Protein AF-A0A9N9I7E4-F1 (afdb_monomer_lite)

Radius of gyration: 15.69 Å; chains: 1; bounding box: 40×26×45 Å

pLDDT: mean 73.83, std 14.53, range [36.44, 91.56]

Sequence (103 aa):
MTNTVERLWKNFIEYAKAYTENDNLLKYDVFFHKLVYHMRYKEHISIPDKIGQPETMRKKEIITKQPTLSNITKADQRALDDFLNTWNKAVSSLYPKDIESCP

Secondary structure (DSSP, 8-state):
---HHHHHHHHHHHHHHHT-SSTTHHHHHHHHHHHHHHHHHHHHHH-HHHH--GGGS-GGG---SPP--TT--HHHHHHHHHHHHHHHHHHHHHS--------

Foldseek 3Di:
DPDPVVVVVVVVVVVLVVVDPDPCNVVVVVLVLLQVLCVVLVLCVVCCVVNNHSVPDDPVSHNVDRDDDPPDDPVRVVVVVVVSVVSVVVSCVVCPDPPPPPD

Organism: NCBI:txid94023

Structure (mmCIF, N/CA/C/O backbone):
data_AF-A0A9N9I7E4-F1
#
_entry.id   AF-A0A9N9I7E4-F1
#
loop_
_atom_site.group_PDB
_atom_site.id
_atom_site.type_symbol
_atom_site.label_atom_id
_atom_site.label_alt_id
_atom_site.label_comp_id
_atom_site.label_asym_id
_atom_site.label_entity_id
_atom_site.label_seq_id
_atom_site.pdbx_PDB_ins_code
_atom_site.Cartn_x
_atom_site.Cartn_y
_atom_site.Cartn_z
_atom_site.occupancy
_atom_site.B_iso_or_equiv
_atom_site.auth_seq_id
_atom_site.auth_comp_id
_atom_site.auth_asym_id
_atom_site.auth_atom_id
_atom_site.pdbx_PDB_model_num
ATOM 1 N N . MET A 1 1 ? 20.904 -13.814 3.005 1.00 39.19 1 MET A N 1
ATOM 2 C CA . MET A 1 1 ? 20.362 -12.500 3.409 1.00 39.19 1 MET A CA 1
ATOM 3 C C . MET A 1 1 ? 18.855 -12.639 3.493 1.00 39.19 1 MET A C 1
ATOM 5 O O . MET A 1 1 ? 18.219 -12.758 2.458 1.00 39.19 1 MET A O 1
ATOM 9 N N . THR A 1 2 ? 18.287 -12.729 4.694 1.00 40.69 2 THR A N 1
ATOM 10 C CA . THR A 1 2 ? 16.828 -12.632 4.872 1.00 40.69 2 THR A CA 1
ATOM 11 C C . THR A 1 2 ? 16.377 -11.279 4.339 1.00 40.69 2 THR A C 1
ATOM 13 O O . THR A 1 2 ? 16.924 -10.251 4.743 1.00 40.69 2 THR A O 1
ATOM 16 N N . ASN A 1 3 ? 15.466 -11.308 3.370 1.00 56.56 3 ASN A N 1
ATOM 17 C CA . ASN A 1 3 ? 15.090 -10.170 2.542 1.00 56.56 3 ASN A CA 1
ATOM 18 C C . ASN A 1 3 ? 14.643 -9.006 3.438 1.00 56.56 3 ASN A C 1
ATOM 20 O O . ASN A 1 3 ? 13.776 -9.182 4.291 1.00 56.56 3 ASN A O 1
ATOM 24 N N . THR A 1 4 ? 15.190 -7.803 3.249 1.00 53.28 4 THR A N 1
ATOM 25 C CA . THR A 1 4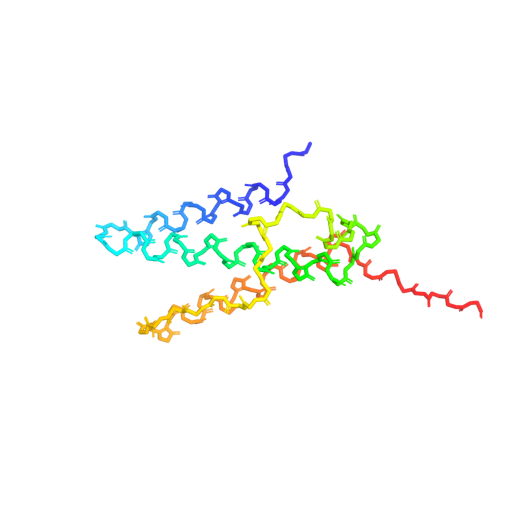 ? 14.791 -6.588 3.992 1.00 53.28 4 THR A CA 1
ATOM 26 C C . THR A 1 4 ? 13.270 -6.386 3.981 1.00 53.28 4 THR A C 1
ATOM 28 O O . THR A 1 4 ? 12.683 -5.941 4.965 1.00 53.28 4 THR A O 1
ATOM 31 N N . VAL A 1 5 ? 12.623 -6.821 2.898 1.00 49.69 5 VAL A N 1
ATOM 32 C CA . VAL A 1 5 ? 11.169 -6.859 2.719 1.00 49.69 5 VAL A CA 1
ATOM 33 C C . VAL A 1 5 ? 10.465 -7.817 3.692 1.00 49.69 5 VAL A C 1
ATOM 35 O O . VAL A 1 5 ? 9.429 -7.455 4.232 1.00 49.69 5 VAL A O 1
ATOM 38 N N . GLU A 1 6 ? 11.017 -8.998 3.986 1.00 56.06 6 GLU A N 1
ATOM 39 C CA . GLU A 1 6 ? 10.451 -9.934 4.977 1.00 56.06 6 GLU A CA 1
ATOM 40 C C . GLU A 1 6 ? 10.558 -9.387 6.403 1.00 56.06 6 GLU A C 1
ATOM 42 O O . GLU A 1 6 ? 9.689 -9.634 7.239 1.00 56.06 6 GLU A O 1
ATOM 47 N N . ARG A 1 7 ? 11.614 -8.619 6.693 1.00 58.94 7 ARG A N 1
ATOM 48 C CA . ARG A 1 7 ? 11.763 -7.957 7.994 1.00 58.94 7 ARG A CA 1
ATOM 49 C C . ARG A 1 7 ? 10.768 -6.809 8.147 1.00 58.94 7 ARG A C 1
ATOM 51 O O . ARG A 1 7 ? 10.140 -6.690 9.192 1.00 58.94 7 ARG A O 1
ATOM 58 N N . LEU A 1 8 ? 10.578 -6.014 7.091 1.00 58.69 8 LEU A N 1
ATOM 59 C CA . LEU A 1 8 ? 9.523 -4.998 7.035 1.00 58.69 8 LEU A CA 1
ATOM 60 C C . LEU A 1 8 ? 8.135 -5.635 7.167 1.00 58.69 8 LEU A C 1
ATOM 62 O O . LEU A 1 8 ? 7.298 -5.113 7.894 1.00 58.69 8 LEU A O 1
ATOM 66 N N . TRP A 1 9 ? 7.925 -6.797 6.547 1.00 61.69 9 TRP A N 1
ATOM 67 C CA . TRP A 1 9 ? 6.697 -7.578 6.664 1.00 61.69 9 TRP A CA 1
ATOM 68 C C . TRP A 1 9 ? 6.427 -8.047 8.096 1.00 61.69 9 TRP A C 1
ATOM 70 O O . TRP A 1 9 ? 5.327 -7.859 8.606 1.00 61.69 9 TRP A O 1
ATOM 80 N N . LYS A 1 10 ? 7.428 -8.618 8.778 1.00 61.16 10 LYS A N 1
ATOM 81 C CA . LYS A 1 10 ? 7.291 -9.039 10.181 1.00 61.16 10 LYS A CA 1
ATOM 82 C C . LYS A 1 10 ? 6.988 -7.863 11.104 1.00 61.16 10 LYS A C 1
ATOM 84 O O . LYS A 1 10 ? 6.025 -7.938 11.858 1.00 61.16 10 LYS A O 1
ATOM 89 N N . ASN A 1 11 ? 7.742 -6.772 10.981 1.00 60.69 11 ASN A N 1
ATOM 90 C CA . ASN A 1 11 ? 7.515 -5.566 11.777 1.00 60.69 11 ASN A CA 1
ATOM 91 C C . ASN A 1 11 ? 6.121 -4.973 11.517 1.00 60.69 11 ASN A C 1
ATOM 93 O O . ASN A 1 11 ? 5.485 -4.460 12.430 1.00 60.69 11 ASN A O 1
ATOM 97 N N . PHE A 1 12 ? 5.629 -5.070 10.280 1.00 65.50 12 PHE A N 1
ATOM 98 C CA . PHE A 1 12 ? 4.288 -4.637 9.908 1.00 65.50 12 PHE A CA 1
ATOM 99 C C . PHE A 1 12 ? 3.195 -5.509 10.538 1.00 65.50 12 PHE A C 1
ATOM 101 O O . PHE A 1 12 ? 2.247 -4.977 11.104 1.00 65.50 12 PHE A O 1
ATOM 108 N N . ILE A 1 13 ? 3.340 -6.837 10.496 1.00 62.22 13 ILE A N 1
ATOM 109 C CA . ILE A 1 13 ? 2.411 -7.768 11.151 1.00 62.22 13 ILE A CA 1
ATOM 110 C C . ILE A 1 13 ? 2.398 -7.539 12.668 1.00 62.22 13 ILE A C 1
ATOM 112 O O . ILE A 1 13 ? 1.337 -7.588 13.283 1.00 62.22 13 ILE A O 1
ATOM 116 N N . GLU A 1 14 ? 3.555 -7.277 13.278 1.00 63.22 14 GLU A N 1
ATOM 117 C CA . GLU A 1 14 ? 3.656 -6.955 14.706 1.00 63.22 14 GLU A CA 1
ATOM 118 C C . GLU A 1 14 ? 3.008 -5.609 15.047 1.00 63.22 14 GLU A C 1
ATOM 120 O O . GLU A 1 14 ? 2.244 -5.539 16.006 1.00 63.22 14 GLU A O 1
ATOM 125 N N . TYR A 1 15 ? 3.231 -4.569 14.237 1.00 60.00 15 TYR A N 1
ATOM 126 C CA . TYR A 1 15 ? 2.575 -3.270 14.403 1.00 60.00 15 TYR A CA 1
ATOM 127 C C . TYR A 1 15 ? 1.055 -3.377 14.251 1.00 60.00 15 TYR A C 1
ATOM 129 O O . TYR A 1 15 ? 0.315 -2.880 15.097 1.00 60.00 15 TYR A O 1
ATOM 137 N N . ALA A 1 16 ? 0.587 -4.076 13.212 1.00 54.91 16 ALA A N 1
ATOM 138 C CA . ALA A 1 16 ? -0.830 -4.321 12.986 1.00 54.91 16 ALA A CA 1
ATOM 139 C C . ALA A 1 16 ? -1.452 -5.059 14.178 1.00 54.91 16 ALA A C 1
ATOM 141 O O . ALA A 1 16 ? -2.481 -4.614 14.667 1.00 54.91 16 ALA A O 1
ATOM 142 N N . LYS A 1 17 ? -0.789 -6.102 14.705 1.00 58.44 17 LYS A N 1
ATOM 143 C CA . LYS A 1 17 ? -1.231 -6.841 15.901 1.00 58.44 17 LYS A CA 1
ATOM 144 C C . LYS A 1 17 ? -1.301 -5.967 17.155 1.00 58.44 17 LYS A C 1
ATOM 146 O O . LYS A 1 17 ? -2.278 -6.062 17.890 1.00 58.44 17 LYS A O 1
ATOM 151 N N . ALA A 1 18 ? -0.290 -5.130 17.398 1.00 56.03 18 ALA A N 1
ATOM 152 C CA . ALA A 1 18 ? -0.226 -4.251 18.569 1.00 56.03 18 ALA A CA 1
ATOM 153 C C . ALA A 1 18 ? -1.293 -3.140 18.547 1.00 56.03 18 ALA A C 1
ATOM 155 O O . ALA A 1 18 ? -1.702 -2.660 19.599 1.00 56.03 18 ALA A O 1
ATOM 156 N N . TYR A 1 19 ? -1.770 -2.750 17.363 1.00 49.44 19 TYR A N 1
ATOM 157 C CA . TYR A 1 19 ? -2.855 -1.777 17.198 1.00 49.44 19 TYR A CA 1
ATOM 158 C C . TYR A 1 19 ? -4.263 -2.390 17.361 1.00 49.44 19 TYR A C 1
ATOM 160 O O . TYR A 1 19 ? -5.251 -1.657 17.401 1.00 49.44 19 TYR A O 1
ATOM 168 N N . THR A 1 20 ? -4.384 -3.722 17.433 1.00 52.16 20 THR A N 1
ATOM 169 C CA . THR A 1 20 ? -5.651 -4.459 17.276 1.00 52.16 20 THR A CA 1
ATOM 170 C C . THR A 1 20 ? -5.986 -5.400 18.444 1.00 52.16 20 THR A C 1
ATOM 172 O O . THR A 1 20 ? -6.189 -6.594 18.240 1.00 52.16 20 THR A O 1
ATOM 175 N N . GLU A 1 21 ? -6.130 -4.887 19.667 1.00 53.16 21 GLU A N 1
ATOM 176 C CA . GLU A 1 21 ? -6.727 -5.652 20.786 1.00 53.16 21 GLU A CA 1
ATOM 177 C C . GLU A 1 21 ? -8.285 -5.686 20.764 1.00 53.16 21 GLU A C 1
ATOM 179 O O . GLU A 1 21 ? -8.900 -5.994 21.777 1.00 53.16 21 GLU A O 1
ATOM 184 N N . ASN A 1 22 ? -8.969 -5.384 19.641 1.00 51.25 22 ASN A N 1
ATOM 185 C CA . ASN A 1 22 ? -10.450 -5.316 19.568 1.00 51.25 22 ASN A CA 1
ATOM 186 C C . ASN A 1 22 ? -11.070 -5.804 18.230 1.00 51.25 22 ASN A C 1
ATOM 188 O O . ASN A 1 22 ? -10.417 -5.778 17.188 1.00 51.25 22 ASN A O 1
ATOM 192 N N . ASP A 1 23 ? -12.375 -6.143 18.248 1.00 48.12 23 ASP A N 1
ATOM 193 C CA . ASP A 1 23 ? -13.242 -6.734 17.185 1.00 48.12 23 ASP A CA 1
ATOM 194 C C . ASP A 1 23 ? -13.242 -6.063 15.782 1.00 48.12 23 ASP A C 1
ATOM 196 O O . ASP A 1 23 ? -13.813 -6.587 14.824 1.00 48.12 23 ASP A O 1
ATOM 200 N N . ASN A 1 24 ? -12.561 -4.928 15.595 1.00 52.44 24 ASN A N 1
ATOM 201 C CA . ASN A 1 24 ? -12.357 -4.295 14.280 1.00 52.44 24 ASN A CA 1
ATOM 202 C C . ASN A 1 24 ? -11.301 -5.010 13.397 1.00 52.44 24 ASN A C 1
ATOM 204 O O . ASN A 1 24 ? -11.089 -4.612 12.246 1.00 52.44 24 ASN A O 1
ATOM 208 N N . LEU A 1 25 ? -10.680 -6.079 13.915 1.00 54.53 25 LEU A N 1
ATOM 209 C CA . LEU A 1 25 ? -9.606 -6.897 13.328 1.00 54.53 25 LEU A CA 1
ATOM 210 C C . LEU A 1 25 ? -9.773 -7.230 11.836 1.00 54.53 25 LEU A C 1
ATOM 212 O O . LEU A 1 25 ? -8.870 -6.968 11.045 1.00 54.53 25 LEU A O 1
ATOM 216 N N . LEU A 1 26 ? -10.925 -7.765 11.416 1.00 58.34 26 LEU A N 1
ATOM 217 C CA . LEU A 1 26 ? -11.095 -8.236 10.032 1.00 58.34 26 LEU A CA 1
ATOM 218 C C . LEU A 1 26 ? -11.090 -7.100 9.003 1.00 58.34 26 LEU A C 1
ATOM 220 O O . LEU A 1 26 ? -10.621 -7.276 7.880 1.00 58.34 26 LEU A O 1
ATOM 224 N N . LYS A 1 27 ? -11.631 -5.930 9.357 1.00 60.72 27 LYS A N 1
ATOM 225 C CA . LYS A 1 27 ? -11.743 -4.806 8.415 1.00 60.72 27 LYS A CA 1
ATOM 226 C C . LYS A 1 2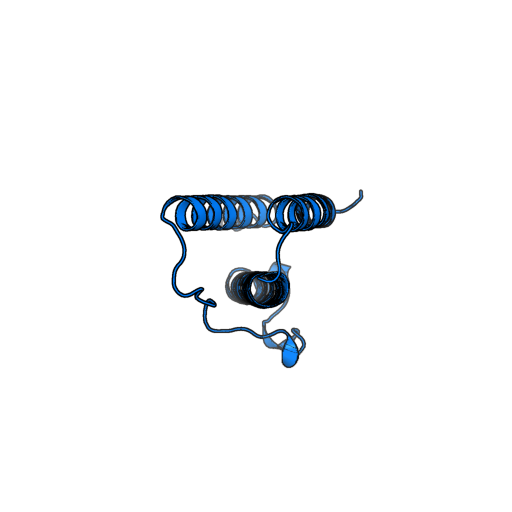7 ? -10.379 -4.190 8.130 1.00 60.72 27 LYS A C 1
ATOM 228 O O . LYS A 1 27 ? -10.083 -3.898 6.971 1.00 60.72 27 LYS A O 1
ATOM 233 N N . TYR A 1 28 ? -9.561 -4.030 9.168 1.00 65.56 28 TYR A N 1
ATOM 234 C CA . TYR A 1 28 ? -8.199 -3.525 9.026 1.00 65.56 28 TYR A CA 1
ATOM 235 C C . TYR A 1 28 ? -7.299 -4.547 8.329 1.00 65.56 28 TYR A C 1
ATOM 237 O O . TYR A 1 28 ? -6.611 -4.173 7.383 1.00 65.56 28 TYR A O 1
ATOM 245 N N . ASP A 1 29 ? -7.369 -5.830 8.696 1.00 70.81 29 ASP A N 1
ATOM 246 C CA . ASP A 1 29 ? -6.589 -6.889 8.041 1.00 70.81 29 ASP A CA 1
ATOM 247 C C . ASP A 1 29 ? -6.883 -6.968 6.532 1.00 70.81 29 ASP A C 1
ATOM 249 O O . ASP A 1 29 ? -5.974 -6.889 5.703 1.00 70.81 29 ASP A O 1
ATOM 253 N N . VAL A 1 30 ? -8.165 -6.978 6.143 1.00 78.44 30 VAL A N 1
ATOM 254 C CA . VAL A 1 30 ? -8.571 -6.992 4.727 1.00 78.44 30 VAL A CA 1
ATOM 255 C C . VAL A 1 30 ? -8.130 -5.724 3.990 1.00 78.44 30 VAL A C 1
ATOM 257 O O . VAL A 1 30 ? -7.729 -5.800 2.825 1.00 78.44 30 VAL A O 1
ATOM 260 N N . PHE A 1 31 ? -8.205 -4.554 4.631 1.00 83.69 31 PHE A N 1
ATOM 261 C CA . PHE A 1 31 ? -7.720 -3.303 4.048 1.00 83.69 31 PHE A CA 1
ATOM 262 C C . PHE A 1 31 ? -6.216 -3.357 3.786 1.00 83.69 31 PHE A C 1
ATOM 264 O O . PHE A 1 31 ? -5.782 -3.086 2.666 1.00 83.69 31 PHE A O 1
ATOM 271 N N . PHE A 1 32 ? -5.433 -3.753 4.786 1.00 78.38 32 PHE A N 1
ATOM 272 C CA . PHE A 1 32 ? -3.983 -3.820 4.679 1.00 78.38 32 PHE A CA 1
ATOM 273 C C . PHE A 1 32 ? -3.531 -4.866 3.666 1.00 78.38 32 PHE A C 1
ATOM 275 O O . PHE A 1 32 ? -2.649 -4.595 2.852 1.00 78.38 32 PHE A O 1
ATOM 282 N N . HIS A 1 33 ? -4.190 -6.021 3.636 1.00 81.75 33 HIS A N 1
ATOM 283 C CA . HIS A 1 33 ? -3.939 -7.051 2.638 1.00 81.75 33 HIS A CA 1
ATOM 284 C C . HIS A 1 33 ? -4.154 -6.520 1.211 1.00 81.75 33 HIS A C 1
ATOM 286 O O . HIS A 1 33 ? -3.291 -6.664 0.343 1.00 81.75 33 HIS A O 1
ATOM 292 N N . LYS A 1 34 ? -5.269 -5.812 0.976 1.00 87.19 34 LYS A N 1
ATOM 293 C CA . LYS A 1 34 ? -5.538 -5.148 -0.309 1.00 87.19 34 LYS A CA 1
ATOM 294 C C . LYS A 1 34 ? -4.530 -4.041 -0.614 1.00 87.19 34 LYS A C 1
ATOM 296 O O . LYS A 1 34 ? -4.163 -3.868 -1.774 1.00 87.19 34 LYS A O 1
ATOM 301 N N . LEU A 1 35 ? -4.085 -3.296 0.398 1.00 87.19 35 LEU A N 1
ATOM 302 C CA . LEU A 1 35 ? -3.154 -2.181 0.233 1.00 87.19 35 LEU A CA 1
ATOM 303 C C . LEU A 1 35 ? -1.788 -2.684 -0.225 1.00 87.19 35 LEU A C 1
ATOM 305 O O . LEU A 1 35 ? -1.221 -2.147 -1.171 1.00 87.19 35 LEU A O 1
ATOM 309 N N . VAL A 1 36 ? -1.290 -3.749 0.399 1.00 84.38 36 VAL A N 1
ATOM 310 C CA . VAL A 1 36 ? -0.023 -4.386 0.030 1.00 84.38 36 VAL A CA 1
ATOM 311 C C . VAL A 1 36 ? -0.069 -4.881 -1.410 1.00 84.38 36 VAL A C 1
ATOM 313 O O . VAL A 1 36 ? 0.841 -4.592 -2.187 1.00 84.38 36 VAL A O 1
ATOM 316 N N . TYR A 1 37 ? -1.141 -5.569 -1.800 1.00 87.94 37 TYR A N 1
ATOM 317 C CA . TYR A 1 37 ? -1.292 -6.024 -3.179 1.00 87.94 37 TYR A CA 1
ATOM 318 C C . TYR A 1 37 ? -1.414 -4.878 -4.183 1.00 87.94 37 TYR A C 1
ATOM 320 O O . TYR A 1 37 ? -0.842 -4.957 -5.269 1.00 87.94 37 TYR A O 1
ATOM 328 N N . HIS A 1 38 ? -2.077 -3.782 -3.809 1.00 91.00 38 HIS A N 1
ATOM 329 C CA . HIS A 1 38 ? -2.109 -2.577 -4.630 1.00 91.00 38 HIS A CA 1
ATOM 330 C C . HIS A 1 38 ? -0.711 -1.973 -4.827 1.00 91.00 38 HIS A C 1
ATOM 332 O O . HIS A 1 38 ? -0.338 -1.627 -5.948 1.00 91.00 38 HIS A O 1
ATOM 338 N N . MET A 1 39 ? 0.089 -1.877 -3.761 1.00 88.88 39 MET A N 1
ATOM 339 C CA . MET A 1 39 ? 1.463 -1.378 -3.854 1.00 88.88 39 MET A CA 1
ATOM 340 C C . MET A 1 39 ? 2.335 -2.278 -4.730 1.00 88.88 39 MET A C 1
ATOM 342 O O . MET A 1 39 ? 3.030 -1.769 -5.602 1.00 88.88 39 MET A O 1
ATOM 346 N N . ARG A 1 40 ? 2.240 -3.605 -4.575 1.00 87.62 40 ARG A N 1
ATOM 347 C CA . ARG A 1 40 ? 2.936 -4.562 -5.450 1.00 87.62 40 ARG A CA 1
ATOM 348 C C . ARG A 1 40 ? 2.545 -4.390 -6.908 1.00 87.62 40 ARG A C 1
ATOM 350 O O . ARG A 1 40 ? 3.415 -4.290 -7.762 1.00 87.62 40 ARG A O 1
ATOM 357 N N . TYR A 1 41 ? 1.256 -4.266 -7.195 1.00 90.44 41 TYR A N 1
ATOM 358 C CA . TYR A 1 41 ? 0.795 -3.973 -8.548 1.00 90.44 41 TYR A CA 1
ATOM 359 C C . TYR A 1 41 ? 1.424 -2.685 -9.111 1.00 90.44 41 TYR A C 1
ATOM 361 O O . TYR A 1 41 ? 1.896 -2.672 -10.247 1.00 90.44 41 TYR A O 1
ATOM 369 N N . LYS A 1 42 ? 1.516 -1.614 -8.309 1.00 90.56 42 LYS A N 1
ATOM 370 C CA . LYS A 1 42 ? 2.199 -0.379 -8.725 1.00 90.56 42 LYS A CA 1
ATOM 371 C C . LYS A 1 42 ? 3.697 -0.564 -8.975 1.00 90.56 42 LYS A C 1
ATOM 373 O O . LYS A 1 42 ? 4.224 0.093 -9.869 1.00 90.56 42 LYS A O 1
ATOM 378 N N . GLU A 1 43 ? 4.376 -1.431 -8.229 1.00 88.19 43 GLU A N 1
ATOM 379 C CA . GLU A 1 43 ? 5.779 -1.778 -8.489 1.00 88.19 43 GLU A CA 1
ATOM 380 C C . GLU A 1 43 ? 5.945 -2.445 -9.856 1.00 88.19 43 GLU A C 1
ATOM 382 O O . GLU A 1 43 ? 6.781 -2.006 -10.642 1.00 88.19 43 GLU A O 1
ATOM 387 N N . HIS A 1 44 ? 5.105 -3.440 -10.164 1.00 89.31 44 HIS A N 1
ATOM 388 C CA . HIS A 1 44 ? 5.104 -4.122 -11.461 1.00 89.31 44 HIS A CA 1
ATOM 389 C C . HIS A 1 44 ? 4.859 -3.152 -12.628 1.00 89.31 44 HIS A C 1
ATOM 391 O O . HIS A 1 44 ? 5.457 -3.310 -13.684 1.00 89.31 44 HIS A O 1
ATOM 397 N N . ILE A 1 45 ? 4.029 -2.116 -12.444 1.00 90.06 45 ILE A N 1
ATOM 398 C CA . ILE A 1 45 ? 3.857 -1.058 -13.456 1.00 90.06 45 ILE A CA 1
ATOM 399 C C . ILE A 1 45 ? 5.089 -0.150 -13.546 1.00 90.06 45 ILE A C 1
ATOM 401 O O . ILE A 1 45 ? 5.455 0.293 -14.630 1.00 90.06 45 ILE A O 1
ATOM 405 N N . SER A 1 46 ? 5.693 0.200 -12.409 1.00 87.50 46 SER A N 1
ATOM 406 C CA . SER A 1 46 ? 6.740 1.223 -12.370 1.00 87.50 46 SER A CA 1
ATOM 407 C C . SER A 1 46 ? 8.106 0.719 -12.825 1.00 87.50 46 SER A C 1
ATOM 409 O O . SER A 1 46 ? 8.897 1.527 -13.308 1.00 87.50 46 SER A O 1
ATOM 411 N N . ILE A 1 47 ? 8.416 -0.554 -12.589 1.00 85.31 47 ILE A N 1
ATOM 412 C CA . ILE A 1 47 ? 9.715 -1.178 -12.883 1.00 85.31 47 ILE A CA 1
ATOM 413 C C . ILE A 1 47 ? 9.518 -2.617 -13.396 1.00 85.31 47 ILE A C 1
ATOM 415 O O . ILE A 1 47 ? 10.069 -3.568 -12.824 1.00 85.31 47 ILE A O 1
ATOM 419 N N . PRO A 1 48 ? 8.736 -2.797 -14.479 1.00 86.62 48 PRO A N 1
ATOM 420 C CA . PRO A 1 48 ? 8.403 -4.119 -15.000 1.00 86.62 48 PRO A CA 1
ATOM 421 C C . PRO A 1 48 ? 9.645 -4.923 -15.399 1.00 86.62 48 PRO A C 1
ATOM 423 O O . PRO A 1 48 ? 9.653 -6.140 -15.251 1.00 86.62 48 PRO A O 1
ATOM 426 N N . ASP A 1 49 ? 10.724 -4.262 -15.824 1.00 86.88 49 ASP A N 1
ATOM 427 C CA . ASP A 1 49 ? 11.966 -4.933 -16.233 1.00 86.88 49 ASP A CA 1
ATOM 428 C C . ASP A 1 49 ? 12.719 -5.574 -15.059 1.00 86.88 49 ASP A C 1
ATOM 430 O O . ASP A 1 49 ? 13.494 -6.510 -15.251 1.00 86.88 49 ASP A O 1
ATOM 434 N N . LYS A 1 50 ? 12.506 -5.082 -13.830 1.00 83.44 50 LYS A N 1
ATOM 435 C CA . LYS A 1 50 ? 13.178 -5.595 -12.624 1.00 83.44 50 LYS A CA 1
ATOM 436 C C . LYS A 1 50 ? 12.313 -6.600 -11.859 1.00 83.44 50 LYS A C 1
ATOM 438 O O . LYS A 1 50 ? 12.851 -7.529 -11.266 1.00 83.44 50 LYS A O 1
ATOM 443 N N . ILE A 1 51 ? 10.991 -6.405 -11.844 1.00 80.62 51 ILE A N 1
ATOM 444 C CA . ILE A 1 51 ? 10.052 -7.180 -11.006 1.00 80.62 51 ILE A CA 1
ATOM 445 C C . ILE A 1 51 ? 9.149 -8.109 -11.842 1.00 80.62 51 ILE A C 1
ATOM 447 O O . ILE A 1 51 ? 8.571 -9.061 -11.319 1.00 80.62 51 ILE A O 1
ATOM 451 N N . GLY A 1 52 ? 9.077 -7.890 -13.152 1.00 84.75 52 GLY A N 1
ATOM 452 C CA . GLY A 1 52 ? 8.190 -8.588 -14.076 1.00 84.75 52 G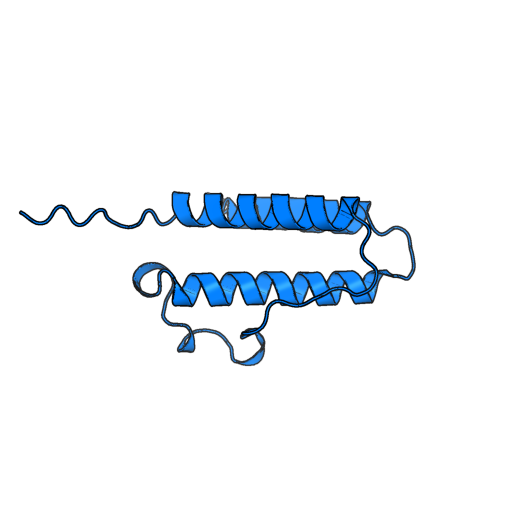LY A CA 1
ATOM 453 C C . GLY A 1 52 ? 6.966 -7.748 -14.435 1.00 84.75 52 GLY A C 1
ATOM 454 O O . GLY A 1 52 ? 6.533 -6.879 -13.680 1.00 84.75 52 GLY A O 1
ATOM 455 N N . GLN A 1 53 ? 6.377 -8.032 -15.593 1.00 87.69 53 GLN A N 1
ATOM 456 C CA . GLN A 1 53 ? 5.168 -7.353 -16.058 1.00 87.69 53 GLN A CA 1
ATOM 457 C C . GLN A 1 53 ? 3.957 -7.673 -15.152 1.00 87.69 53 GLN A C 1
ATOM 459 O O . GLN A 1 53 ? 3.918 -8.767 -14.571 1.00 87.69 53 GLN A O 1
ATOM 464 N N . PRO A 1 54 ? 2.955 -6.783 -15.016 1.00 85.19 54 PRO A N 1
ATOM 465 C CA . PRO A 1 54 ? 1.767 -7.028 -14.188 1.00 85.19 54 PRO A CA 1
ATOM 466 C C . PRO A 1 54 ? 1.022 -8.333 -14.509 1.00 85.19 54 PRO A C 1
ATOM 468 O O . PRO A 1 54 ? 0.422 -8.938 -13.624 1.00 85.19 54 PRO A O 1
ATOM 471 N N . GLU A 1 55 ? 1.095 -8.812 -15.750 1.00 88.31 55 GLU A N 1
ATOM 472 C CA . GLU A 1 55 ? 0.499 -10.067 -16.224 1.00 88.31 55 GLU A CA 1
ATOM 473 C C . GLU A 1 55 ? 1.089 -11.309 -15.541 1.00 88.31 55 GLU A C 1
ATOM 475 O O . GLU A 1 55 ? 0.461 -12.368 -15.533 1.00 88.31 55 GLU A O 1
ATOM 480 N N . THR A 1 56 ? 2.280 -11.188 -14.948 1.00 87.19 56 THR A N 1
ATOM 481 C CA . THR A 1 56 ? 2.915 -12.261 -14.169 1.00 87.19 56 THR A CA 1
ATOM 482 C C . THR A 1 56 ? 2.293 -12.427 -12.778 1.00 87.19 56 THR A C 1
ATOM 484 O O . THR A 1 56 ? 2.451 -13.479 -12.154 1.00 87.19 56 THR A O 1
ATOM 487 N N . MET A 1 57 ? 1.546 -11.427 -12.292 1.00 85.81 57 MET A N 1
ATOM 488 C CA . MET A 1 57 ? 0.841 -11.503 -11.014 1.00 85.81 57 MET A CA 1
ATOM 489 C C . MET A 1 57 ? -0.337 -12.479 -11.092 1.00 85.81 57 MET A C 1
ATOM 491 O O . MET A 1 57 ? -1.042 -12.587 -12.099 1.00 85.81 57 MET A O 1
ATOM 495 N N . ARG A 1 58 ? -0.640 -13.159 -9.980 1.00 85.25 58 ARG A N 1
ATOM 496 C CA . ARG A 1 58 ? -1.867 -13.962 -9.908 1.00 85.25 58 ARG A CA 1
ATOM 497 C C . ARG A 1 58 ? -3.065 -13.021 -9.953 1.00 85.25 58 ARG A C 1
ATOM 499 O O . ARG A 1 58 ? -3.139 -12.079 -9.174 1.00 85.25 58 ARG A O 1
ATOM 506 N N . LYS A 1 59 ? -4.069 -13.329 -10.780 1.00 83.69 59 LYS A N 1
ATOM 507 C CA . LYS A 1 59 ? -5.268 -12.481 -10.962 1.00 83.69 59 LYS A CA 1
ATOM 508 C C . LYS A 1 59 ? -5.939 -12.043 -9.650 1.00 83.69 59 LYS A C 1
ATOM 510 O O . LYS A 1 59 ? -6.409 -10.919 -9.557 1.00 83.69 59 LYS A O 1
ATOM 515 N N . LYS A 1 60 ? -5.954 -12.908 -8.627 1.00 82.06 60 LYS A N 1
ATOM 516 C CA . LYS A 1 60 ? -6.530 -12.616 -7.297 1.00 82.06 60 LYS A CA 1
ATOM 517 C C . LYS A 1 60 ? -5.739 -11.593 -6.465 1.00 82.06 60 LYS A C 1
ATOM 519 O O . LYS A 1 60 ? -6.255 -11.098 -5.473 1.00 82.06 60 LYS A O 1
ATOM 524 N N . GLU A 1 61 ? -4.497 -11.318 -6.850 1.00 81.38 61 GLU A N 1
ATOM 525 C CA . GLU A 1 61 ? -3.564 -10.399 -6.187 1.00 81.38 61 GLU A CA 1
ATOM 526 C C . GLU A 1 61 ? -3.509 -9.042 -6.910 1.00 81.38 61 GLU A C 1
ATOM 528 O O . GLU A 1 61 ? -2.881 -8.106 -6.427 1.00 81.38 61 GLU A O 1
ATOM 533 N N . ILE A 1 62 ? -4.174 -8.900 -8.064 1.00 88.62 62 ILE A N 1
ATOM 534 C CA . ILE A 1 62 ? -4.207 -7.645 -8.820 1.00 88.62 62 ILE A CA 1
ATOM 535 C C . ILE A 1 62 ? -5.258 -6.719 -8.204 1.00 88.62 62 ILE A C 1
ATOM 537 O O . ILE A 1 62 ? -6.460 -6.875 -8.421 1.00 88.62 62 ILE A O 1
ATOM 541 N N . ILE A 1 63 ? -4.791 -5.718 -7.459 1.00 91.25 63 ILE A N 1
ATOM 542 C CA . ILE 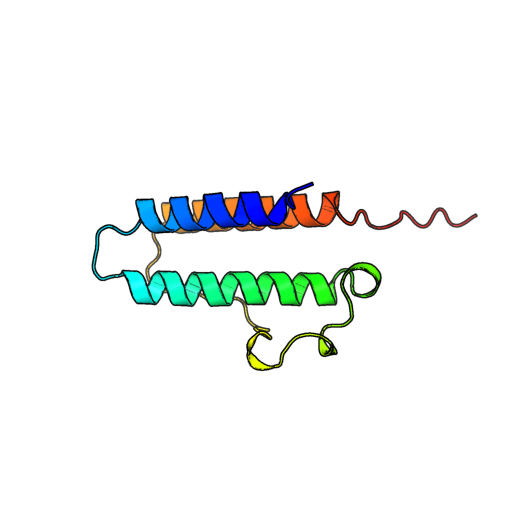A 1 63 ? -5.627 -4.662 -6.884 1.00 91.25 63 ILE A CA 1
ATOM 543 C C . ILE A 1 63 ? -5.270 -3.338 -7.562 1.00 91.25 63 ILE A C 1
ATOM 545 O O . ILE A 1 63 ? -4.320 -2.656 -7.190 1.00 91.25 63 ILE A O 1
ATOM 549 N N . THR A 1 64 ? -6.029 -2.958 -8.590 1.00 90.31 64 THR A N 1
ATOM 550 C CA . THR A 1 64 ? -5.713 -1.776 -9.416 1.00 90.31 64 THR A CA 1
ATOM 551 C C . THR A 1 64 ? -6.086 -0.451 -8.757 1.00 90.31 64 THR A C 1
ATOM 553 O O . THR A 1 64 ? -5.459 0.572 -9.026 1.00 90.31 64 THR A O 1
ATOM 556 N N . LYS A 1 65 ? -7.087 -0.461 -7.874 1.00 91.56 65 LYS A N 1
ATOM 557 C CA . LYS A 1 65 ? -7.541 0.716 -7.126 1.00 91.56 65 LYS A CA 1
ATOM 558 C C . LYS A 1 65 ? -6.993 0.672 -5.710 1.00 91.56 65 LYS A C 1
ATOM 560 O O . LYS A 1 65 ? -7.126 -0.351 -5.042 1.00 91.56 65 LYS A O 1
ATOM 565 N N . GLN A 1 66 ? -6.442 1.789 -5.244 1.00 86.81 66 GLN A N 1
ATOM 566 C CA . GLN A 1 66 ? -6.014 1.910 -3.857 1.00 86.81 66 GLN A CA 1
ATOM 567 C C . GLN A 1 66 ? -7.222 1.678 -2.937 1.00 86.81 66 GLN A C 1
ATOM 569 O O . GLN A 1 66 ? -8.255 2.331 -3.124 1.00 86.81 66 GLN A O 1
ATOM 574 N N . PRO A 1 67 ? -7.141 0.740 -1.977 1.00 87.00 67 PRO A N 1
ATOM 575 C CA . PRO A 1 67 ? -8.222 0.553 -1.026 1.00 87.00 67 PRO A CA 1
ATOM 576 C C . PRO A 1 67 ? -8.354 1.796 -0.148 1.00 87.00 67 PRO A C 1
ATOM 578 O O . PRO A 1 67 ? -7.371 2.469 0.160 1.00 87.00 67 PRO A O 1
ATOM 581 N N . THR A 1 68 ? -9.578 2.079 0.278 1.00 83.94 68 THR A N 1
ATOM 582 C CA . THR A 1 68 ? -9.894 3.155 1.215 1.00 83.94 68 THR A CA 1
ATOM 583 C C . THR A 1 68 ? -10.503 2.559 2.474 1.00 83.94 68 THR A C 1
ATOM 585 O O . THR A 1 68 ? -11.209 1.549 2.420 1.00 83.94 68 THR A O 1
ATOM 588 N N . LEU A 1 69 ? -10.218 3.176 3.617 1.00 79.31 69 LEU A N 1
ATOM 589 C CA . LEU A 1 69 ? -10.850 2.829 4.879 1.00 79.31 69 LEU A CA 1
ATOM 590 C C . LEU A 1 69 ? -11.760 3.994 5.282 1.00 79.31 69 LEU A C 1
ATOM 592 O O . LEU A 1 69 ? -11.319 5.137 5.384 1.00 79.31 69 LEU A O 1
ATOM 596 N N . SER A 1 70 ? -13.053 3.723 5.453 1.00 76.25 70 SER A N 1
ATOM 597 C CA . SER A 1 70 ? -14.007 4.723 5.937 1.00 76.25 70 SER A CA 1
ATOM 598 C C . SER A 1 70 ? -13.763 5.007 7.420 1.00 76.25 70 SER A C 1
ATOM 600 O O . SER A 1 70 ? -13.557 4.063 8.180 1.00 76.25 70 SER A O 1
ATOM 602 N N . ASN A 1 71 ? -13.892 6.269 7.839 1.00 73.38 71 ASN A N 1
ATOM 603 C CA . ASN A 1 71 ? -13.813 6.702 9.244 1.00 73.38 71 ASN A CA 1
ATOM 604 C C . ASN A 1 71 ? -12.436 6.519 9.910 1.00 73.38 71 ASN A C 1
ATOM 606 O O . ASN A 1 71 ? -12.362 6.226 11.100 1.00 73.38 71 ASN A O 1
ATOM 610 N N . ILE A 1 72 ? -11.347 6.709 9.162 1.00 76.50 72 ILE A N 1
ATOM 611 C CA . ILE A 1 72 ? -9.999 6.783 9.747 1.00 76.50 72 ILE A CA 1
ATOM 612 C C . ILE A 1 72 ? -9.790 8.087 10.505 1.00 76.50 72 ILE A C 1
ATOM 614 O O . ILE A 1 72 ? -10.276 9.149 10.102 1.00 76.50 72 ILE A O 1
ATOM 618 N N . THR A 1 73 ? -9.026 8.022 11.590 1.00 78.31 73 THR A N 1
ATOM 619 C CA . THR A 1 73 ? -8.601 9.231 12.291 1.00 78.31 73 THR A CA 1
ATOM 620 C C . THR A 1 73 ? -7.495 9.942 11.505 1.00 78.31 73 THR A C 1
ATOM 622 O O . THR A 1 73 ? -6.816 9.355 10.659 1.00 78.31 73 THR A O 1
ATOM 625 N N . LYS A 1 74 ? -7.255 11.225 11.803 1.00 80.38 74 LYS A N 1
ATOM 626 C CA . LYS A 1 74 ? -6.117 11.962 11.220 1.00 80.38 74 LYS A CA 1
ATOM 627 C C . LYS A 1 74 ? -4.768 11.317 11.565 1.00 80.38 74 LYS A C 1
ATOM 629 O O . LYS A 1 74 ? -3.837 11.406 10.770 1.00 80.38 74 LYS A O 1
ATOM 634 N N . ALA A 1 75 ? -4.662 10.693 12.741 1.00 75.94 75 ALA A N 1
ATOM 635 C CA . ALA A 1 75 ? -3.456 9.989 13.164 1.00 75.94 75 ALA A CA 1
ATOM 636 C C . ALA A 1 75 ? -3.222 8.735 12.308 1.00 75.94 75 ALA A C 1
ATOM 638 O O . ALA A 1 75 ? -2.117 8.552 11.801 1.00 75.94 75 ALA A O 1
ATOM 639 N N . ASP A 1 76 ? -4.272 7.946 12.065 1.00 73.06 76 ASP A N 1
ATOM 640 C CA . ASP A 1 76 ? -4.197 6.753 11.210 1.00 73.06 76 ASP A CA 1
ATOM 641 C C . ASP A 1 76 ? -3.836 7.114 9.767 1.00 73.06 76 ASP A C 1
ATOM 643 O O . ASP A 1 76 ? -3.000 6.454 9.154 1.00 73.06 76 ASP A O 1
ATOM 647 N N . GLN A 1 77 ? -4.416 8.196 9.230 1.00 80.56 77 GLN A N 1
ATOM 648 C CA . GLN A 1 77 ? -4.065 8.690 7.895 1.00 80.56 77 GLN A CA 1
ATOM 649 C C . GLN A 1 77 ? -2.582 9.066 7.814 1.00 80.56 77 GLN A C 1
ATOM 651 O O . GLN A 1 77 ? -1.908 8.702 6.856 1.00 80.56 77 GLN A O 1
ATOM 656 N N . ARG A 1 78 ? -2.048 9.745 8.836 1.00 78.75 78 ARG A N 1
ATOM 657 C CA . ARG A 1 78 ? -0.628 10.111 8.870 1.00 78.75 78 ARG A CA 1
ATOM 658 C C . ARG A 1 78 ? 0.279 8.883 8.920 1.00 78.75 78 ARG A C 1
ATOM 660 O O . ARG A 1 78 ? 1.257 8.828 8.184 1.00 78.75 78 ARG A O 1
ATOM 667 N N . ALA A 1 79 ? -0.067 7.890 9.739 1.00 77.56 79 ALA A N 1
ATOM 668 C CA . ALA A 1 79 ? 0.671 6.632 9.807 1.00 77.56 79 ALA A CA 1
ATOM 669 C C . ALA A 1 79 ? 0.646 5.883 8.461 1.00 77.56 79 ALA A C 1
ATOM 671 O O . ALA A 1 79 ? 1.668 5.347 8.030 1.00 77.56 79 ALA A O 1
ATOM 672 N N . LEU A 1 80 ? -0.498 5.890 7.770 1.00 81.56 80 LEU A N 1
ATOM 673 C CA . LEU A 1 80 ? -0.639 5.330 6.427 1.00 81.56 80 LEU A CA 1
ATOM 674 C C . LEU A 1 80 ? 0.244 6.063 5.405 1.00 81.56 80 LEU A C 1
ATOM 676 O O . LEU A 1 80 ? 0.930 5.413 4.617 1.00 81.56 80 LEU A O 1
ATOM 680 N N . ASP A 1 81 ? 0.264 7.394 5.429 1.00 85.44 81 ASP A N 1
ATOM 681 C CA . ASP A 1 81 ? 1.086 8.195 4.516 1.00 85.44 81 ASP A CA 1
ATOM 682 C C . ASP A 1 81 ? 2.585 7.966 4.757 1.00 85.44 81 ASP A C 1
ATOM 684 O O . ASP A 1 81 ? 3.348 7.747 3.811 1.00 85.44 81 ASP A O 1
ATOM 688 N N . ASP A 1 82 ? 3.015 7.953 6.021 1.00 81.75 82 ASP A N 1
ATOM 689 C CA . ASP A 1 82 ? 4.400 7.662 6.407 1.00 81.75 82 ASP A CA 1
ATOM 690 C C . ASP A 1 82 ? 4.822 6.256 5.955 1.00 81.75 82 ASP A C 1
ATOM 692 O O . ASP A 1 82 ? 5.930 6.059 5.440 1.00 81.75 82 ASP A O 1
ATOM 696 N N . PHE A 1 83 ? 3.919 5.281 6.070 1.00 80.69 83 PHE A N 1
ATOM 697 C CA . PHE A 1 83 ? 4.127 3.928 5.572 1.00 80.69 83 PHE A CA 1
ATOM 698 C C . PHE A 1 83 ? 4.294 3.887 4.048 1.00 80.69 83 PHE A C 1
ATOM 700 O O . PHE A 1 83 ? 5.291 3.348 3.561 1.00 80.69 83 PHE A O 1
ATOM 707 N N . LEU A 1 84 ? 3.373 4.490 3.287 1.00 83.62 84 LEU A N 1
ATOM 708 C CA . LEU A 1 84 ? 3.443 4.533 1.821 1.00 83.62 84 LEU A CA 1
ATOM 709 C C . LEU A 1 84 ? 4.735 5.204 1.344 1.00 83.62 84 LEU A C 1
ATOM 711 O O . LEU A 1 84 ? 5.406 4.714 0.433 1.00 83.62 84 LEU A O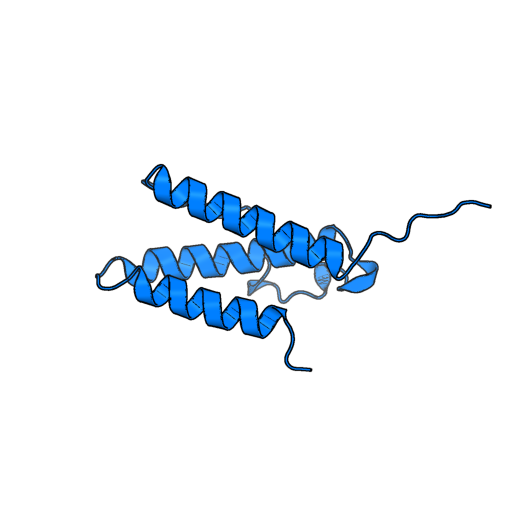 1
ATOM 715 N N . ASN A 1 85 ? 5.128 6.296 1.996 1.00 86.75 85 ASN A N 1
ATOM 716 C CA . ASN A 1 85 ? 6.384 6.981 1.719 1.00 86.75 85 ASN A CA 1
ATOM 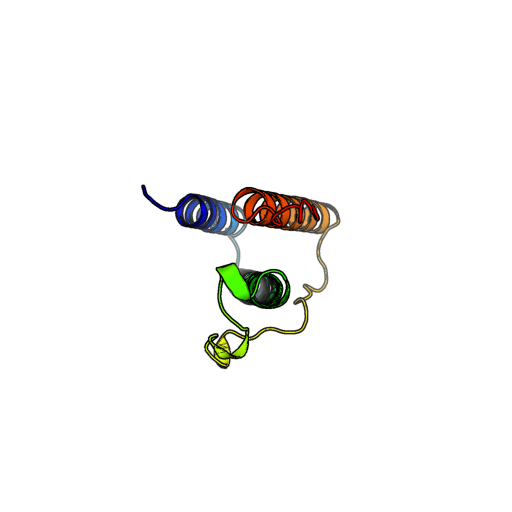717 C C . ASN A 1 85 ? 7.603 6.097 2.009 1.00 86.75 85 ASN A C 1
ATOM 719 O O . ASN A 1 85 ? 8.556 6.084 1.228 1.00 86.75 85 ASN A O 1
ATOM 723 N N . THR A 1 86 ? 7.577 5.345 3.109 1.00 81.88 86 THR A N 1
ATOM 724 C CA . THR A 1 86 ? 8.661 4.431 3.492 1.00 81.88 86 THR A CA 1
ATOM 725 C C . THR A 1 86 ? 8.794 3.286 2.491 1.00 81.88 86 THR A C 1
ATOM 727 O O . THR A 1 86 ? 9.903 2.991 2.044 1.00 81.88 86 THR A O 1
ATOM 730 N N . TRP A 1 87 ? 7.671 2.697 2.073 1.00 82.19 87 TRP A N 1
ATOM 731 C CA . TRP A 1 87 ? 7.629 1.673 1.034 1.00 82.19 87 TRP A CA 1
ATOM 732 C C . TRP A 1 87 ? 8.224 2.185 -0.281 1.00 82.19 87 TRP A C 1
ATOM 734 O O . TRP A 1 87 ? 9.166 1.599 -0.807 1.00 82.19 87 TRP A O 1
ATOM 744 N N . ASN A 1 88 ? 7.743 3.330 -0.774 1.00 83.75 88 ASN A N 1
ATOM 745 C CA . ASN A 1 88 ? 8.217 3.914 -2.031 1.00 83.75 88 ASN A CA 1
ATOM 746 C C . ASN A 1 88 ? 9.722 4.217 -2.004 1.00 83.75 88 ASN A C 1
ATOM 748 O O . ASN A 1 88 ? 10.419 3.963 -2.988 1.00 83.75 88 ASN A O 1
ATOM 752 N N . LYS A 1 89 ? 10.245 4.720 -0.877 1.00 83.69 89 LYS A N 1
ATOM 753 C CA . LYS A 1 89 ? 11.690 4.932 -0.691 1.00 83.69 89 LYS A CA 1
ATOM 754 C C . LYS A 1 89 ? 12.468 3.620 -0.735 1.00 83.69 89 LYS A C 1
ATOM 756 O O . LYS A 1 89 ? 13.499 3.559 -1.398 1.00 83.69 89 LYS A O 1
ATOM 761 N N . ALA A 1 90 ? 11.977 2.576 -0.067 1.00 80.00 90 ALA A N 1
ATOM 762 C CA . ALA A 1 90 ? 12.616 1.263 -0.073 1.00 80.00 90 ALA A CA 1
ATOM 763 C C . ALA A 1 90 ? 12.656 0.662 -1.486 1.00 80.00 90 ALA A C 1
ATOM 765 O O . ALA A 1 90 ? 13.719 0.242 -1.934 1.00 80.00 90 ALA A O 1
ATOM 766 N N . VAL A 1 91 ? 11.537 0.693 -2.216 1.00 78.00 91 VAL A N 1
ATOM 767 C CA . VAL A 1 91 ? 11.467 0.234 -3.614 1.00 78.00 91 VAL A CA 1
ATOM 768 C C . VAL A 1 91 ? 12.444 1.008 -4.490 1.00 78.00 91 VAL A C 1
ATOM 770 O O . VAL A 1 91 ? 13.235 0.399 -5.202 1.00 78.00 91 VAL A O 1
ATOM 773 N N . SER A 1 92 ? 12.439 2.340 -4.393 1.00 82.12 92 SER A N 1
ATOM 774 C CA . SER A 1 92 ? 13.331 3.199 -5.184 1.00 82.12 92 SER A CA 1
ATOM 775 C C . SER A 1 92 ? 14.808 2.953 -4.868 1.00 82.12 92 SER A C 1
ATOM 777 O O . SER A 1 92 ? 15.652 3.070 -5.746 1.00 82.12 92 SER A O 1
ATOM 779 N N . SER A 1 93 ? 15.130 2.604 -3.619 1.00 80.81 93 SER A N 1
ATOM 780 C CA . SER A 1 93 ? 16.494 2.264 -3.211 1.00 80.81 93 SER A CA 1
ATOM 781 C C . SER A 1 93 ? 16.929 0.876 -3.682 1.00 80.81 93 SER A C 1
ATOM 783 O O . SER A 1 93 ? 18.116 0.679 -3.920 1.00 80.81 93 SER A O 1
ATOM 785 N N . LEU A 1 94 ? 16.010 -0.092 -3.754 1.00 77.81 94 LEU A N 1
ATOM 786 C CA . LEU A 1 94 ? 16.298 -1.458 -4.208 1.00 77.81 94 LEU A CA 1
ATOM 787 C C . LEU A 1 94 ? 16.407 -1.541 -5.730 1.00 77.81 94 LEU A C 1
ATOM 789 O O . LEU A 1 94 ? 17.203 -2.314 -6.256 1.00 77.81 94 LEU A O 1
ATOM 793 N N . TYR A 1 95 ? 15.611 -0.730 -6.416 1.00 79.31 95 TYR A N 1
ATOM 794 C CA . TYR A 1 95 ? 15.544 -0.653 -7.865 1.00 79.31 95 TYR A CA 1
ATOM 795 C C . TYR A 1 95 ? 15.750 0.803 -8.282 1.00 79.31 95 TYR A C 1
ATOM 797 O O . TYR A 1 95 ? 14.792 1.467 -8.698 1.00 79.31 95 TYR A O 1
ATOM 805 N N . PRO A 1 96 ? 16.977 1.335 -8.128 1.00 73.81 96 PRO A N 1
ATOM 806 C CA . PRO A 1 96 ? 17.285 2.651 -8.651 1.00 73.81 96 PRO A CA 1
ATOM 807 C C . PRO A 1 96 ? 16.960 2.636 -10.141 1.00 73.81 96 PRO A C 1
ATOM 809 O O . PRO A 1 96 ? 17.310 1.694 -10.855 1.00 73.81 96 PRO A O 1
ATOM 812 N N . LYS A 1 97 ? 16.235 3.656 -10.604 1.00 68.50 97 LYS A N 1
ATOM 813 C CA . LYS A 1 97 ? 16.090 3.859 -12.041 1.00 68.50 97 LYS A CA 1
ATOM 814 C C . LYS A 1 97 ? 17.500 4.055 -12.565 1.00 68.50 97 LYS A C 1
ATOM 816 O O . LYS A 1 97 ? 18.192 4.956 -12.090 1.00 68.50 97 LYS A O 1
ATOM 821 N N . ASP A 1 98 ? 17.920 3.175 -13.464 1.00 61.88 98 ASP A N 1
ATOM 822 C CA . ASP A 1 98 ? 19.174 3.344 -14.174 1.00 61.88 98 ASP A CA 1
ATOM 823 C C . ASP A 1 98 ? 19.098 4.751 -14.787 1.00 61.88 98 ASP A C 1
ATOM 825 O O . ASP A 1 98 ? 18.186 5.055 -15.559 1.00 61.88 98 ASP A O 1
ATOM 829 N N . ILE A 1 99 ? 19.962 5.664 -14.329 1.00 54.84 99 ILE A N 1
ATOM 830 C CA . ILE A 1 99 ? 20.155 6.926 -15.032 1.00 54.84 99 ILE A CA 1
ATOM 831 C C . ILE A 1 99 ? 20.694 6.468 -16.377 1.00 54.84 99 ILE A C 1
ATOM 833 O O . ILE A 1 99 ? 21.823 5.985 -16.438 1.00 54.84 99 ILE A O 1
ATOM 837 N N . GLU A 1 100 ? 19.877 6.541 -17.426 1.00 50.09 100 GLU A N 1
ATOM 838 C CA . GLU A 1 100 ? 20.385 6.504 -18.787 1.00 50.09 100 GLU A CA 1
ATOM 839 C C . GLU A 1 100 ? 21.397 7.648 -18.890 1.00 50.09 100 GLU A C 1
ATOM 841 O O . GLU A 1 100 ? 21.056 8.805 -19.132 1.00 50.09 100 GLU A O 1
ATOM 846 N N . SER A 1 101 ? 22.669 7.337 -18.646 1.00 46.91 101 SER A N 1
ATOM 847 C CA . SER A 1 101 ? 23.764 8.079 -19.233 1.00 46.91 101 SER A CA 1
ATOM 848 C C . SER A 1 101 ? 23.664 7.801 -20.727 1.00 46.91 101 SER A C 1
ATOM 850 O O . SER A 1 101 ? 24.202 6.811 -21.225 1.00 46.91 101 SER A O 1
ATOM 852 N N . CYS A 1 102 ? 22.883 8.622 -21.421 1.00 36.44 102 CYS A N 1
ATOM 853 C CA . CYS A 1 102 ? 22.969 8.692 -22.867 1.00 36.44 102 CYS A CA 1
ATOM 854 C C . CYS A 1 102 ? 24.389 9.201 -23.206 1.00 36.44 102 CYS A C 1
ATOM 856 O O . CYS A 1 102 ? 24.834 10.148 -22.547 1.00 36.44 102 CYS A O 1
ATOM 858 N N . PRO A 1 103 ? 25.119 8.537 -24.121 1.00 52.69 103 PRO A N 1
ATOM 859 C CA . PRO A 1 103 ? 26.495 8.885 -24.480 1.00 52.69 103 PRO A CA 1
ATOM 860 C C . PRO A 1 103 ? 26.633 10.275 -25.113 1.00 52.69 103 PRO A C 1
ATOM 862 O O . PRO A 1 103 ? 25.649 10.767 -25.712 1.00 52.69 103 PRO A O 1
#